Protein AF-A0A358KG56-F1 (afdb_monomer_lite)

Radius of gyration: 12.31 Å; chains: 1; bounding box: 30×24×28 Å

pLDDT: mean 82.14, std 11.95, range [45.78, 91.88]

Sequence (51 aa):
PPASSNWAKLQERLGTKVTLRYRKGKGSVDIKFFNDEDLQRILETLGVEAD

Foldseek 3Di:
DPPDVVVVVVCVQLVFDWDWDDDPNDIDIDTDDDDVVSVCSVCVVVVHDDD

Structure (mmCIF, N/CA/C/O backbone):
data_AF-A0A358KG56-F1
#
_entry.id   AF-A0A358KG56-F1
#
loop_
_atom_site.group_PDB
_atom_site.id
_atom_site.type_symbol
_atom_site.label_atom_id
_atom_site.label_alt_id
_atom_site.label_comp_id
_atom_site.label_asym_id
_atom_site.label_entity_id
_atom_site.label_seq_id
_atom_site.pdbx_PDB_ins_code
_atom_site.Cartn_x
_atom_site.Cartn_y
_atom_site.Cartn_z
_atom_site.occupancy
_atom_site.B_iso_or_equiv
_atom_site.auth_seq_id
_atom_site.auth_comp_id
_atom_site.auth_asym_id
_atom_site.auth_atom_id
_atom_site.pdbx_PDB_model_num
ATOM 1 N N . PRO A 1 1 ? 12.938 5.864 -14.060 1.00 45.78 1 PRO A N 1
ATOM 2 C CA . PRO A 1 1 ? 12.332 5.037 -12.986 1.00 45.78 1 PRO A CA 1
ATOM 3 C C . PRO A 1 1 ? 10.837 5.356 -12.858 1.00 45.78 1 PRO A C 1
ATOM 5 O O . PRO A 1 1 ? 10.510 6.532 -12.719 1.00 45.78 1 PRO A O 1
ATOM 8 N N . PRO A 1 2 ? 9.930 4.374 -12.981 1.00 47.44 2 PRO A N 1
ATOM 9 C CA . PRO A 1 2 ? 8.502 4.640 -13.049 1.00 47.44 2 PRO A CA 1
ATOM 10 C C . PRO A 1 2 ? 7.972 4.939 -11.643 1.00 47.44 2 PRO A C 1
ATOM 12 O O . PRO A 1 2 ? 7.320 4.117 -11.012 1.00 47.44 2 PRO A O 1
ATOM 15 N N . ALA A 1 3 ? 8.256 6.139 -11.144 1.00 50.75 3 ALA A N 1
ATOM 16 C CA . ALA A 1 3 ? 7.448 6.785 -10.121 1.00 50.75 3 ALA A CA 1
ATOM 17 C C . ALA A 1 3 ? 6.215 7.384 -10.819 1.00 50.75 3 ALA A C 1
ATOM 19 O O . ALA A 1 3 ? 6.002 8.591 -10.850 1.00 50.75 3 ALA A O 1
ATOM 20 N N . SER A 1 4 ? 5.455 6.520 -11.489 1.00 57.12 4 SER A N 1
ATOM 21 C CA . SER A 1 4 ? 4.179 6.843 -12.114 1.00 57.12 4 SER A CA 1
ATOM 22 C C . SER A 1 4 ? 3.160 7.033 -10.990 1.00 57.12 4 SER A C 1
ATOM 24 O O . SER A 1 4 ? 3.161 6.251 -10.038 1.00 57.12 4 SER A O 1
ATOM 26 N N . SER A 1 5 ? 2.281 8.031 -11.093 1.00 61.75 5 SER A N 1
ATOM 27 C CA . SER A 1 5 ? 1.291 8.504 -10.100 1.00 61.75 5 SER A CA 1
ATOM 28 C C . SER A 1 5 ? 0.411 7.455 -9.393 1.00 61.75 5 SER A C 1
ATOM 30 O O . SER A 1 5 ? -0.379 7.800 -8.518 1.00 61.75 5 SER A O 1
ATOM 32 N N . ASN A 1 6 ? 0.520 6.179 -9.750 1.00 69.00 6 ASN A N 1
ATOM 33 C CA . ASN A 1 6 ? -0.244 5.071 -9.193 1.00 69.00 6 ASN A CA 1
ATOM 34 C C . ASN A 1 6 ? 0.376 4.505 -7.903 1.00 69.00 6 ASN A C 1
ATOM 36 O O . ASN A 1 6 ? -0.349 3.954 -7.083 1.00 69.00 6 ASN A O 1
ATOM 40 N N . TRP A 1 7 ? 1.687 4.672 -7.681 1.00 72.25 7 TRP A N 1
ATOM 41 C CA . TRP A 1 7 ? 2.346 4.184 -6.460 1.00 72.25 7 TRP A CA 1
ATOM 42 C C . TRP A 1 7 ? 1.950 4.978 -5.212 1.00 72.25 7 TRP A C 1
ATOM 44 O O . TRP A 1 7 ? 1.621 4.396 -4.181 1.00 72.25 7 TRP A O 1
ATOM 54 N N . ALA A 1 8 ? 1.917 6.309 -5.329 1.00 74.50 8 ALA A N 1
ATOM 55 C CA . ALA A 1 8 ? 1.479 7.185 -4.245 1.00 74.50 8 ALA A CA 1
ATOM 56 C C . ALA A 1 8 ? 0.033 6.870 -3.825 1.00 74.50 8 ALA A C 1
ATOM 58 O O . ALA A 1 8 ? -0.247 6.741 -2.638 1.00 74.50 8 ALA A O 1
ATOM 59 N N . LYS A 1 9 ? -0.848 6.621 -4.805 1.00 81.62 9 LYS A N 1
ATOM 60 C CA . LYS A 1 9 ? -2.240 6.209 -4.568 1.00 81.62 9 LYS A CA 1
ATOM 61 C C . LYS A 1 9 ? -2.349 4.865 -3.850 1.00 81.62 9 LYS A C 1
ATOM 63 O O . LYS A 1 9 ? -3.277 4.672 -3.075 1.00 81.62 9 LYS A O 1
ATOM 68 N N . LEU A 1 10 ? -1.431 3.930 -4.105 1.00 80.69 10 LEU A N 1
ATOM 69 C CA . LEU A 1 10 ? -1.418 2.636 -3.423 1.00 80.69 10 LEU A CA 1
ATOM 70 C C . LEU A 1 10 ? -1.054 2.799 -1.941 1.00 80.69 10 LEU A C 1
ATOM 72 O O . LEU A 1 10 ? -1.738 2.251 -1.085 1.00 80.69 10 LEU A O 1
ATOM 76 N N . GLN A 1 11 ? -0.013 3.581 -1.637 1.00 82.88 11 GLN A N 1
ATOM 77 C CA . GLN A 1 11 ? 0.369 3.865 -0.250 1.00 82.88 11 GLN A CA 1
ATOM 78 C C . GLN A 1 11 ? -0.724 4.633 0.505 1.00 82.88 11 GLN A C 1
ATOM 80 O O . GLN A 1 11 ? -0.987 4.326 1.662 1.00 82.88 11 GLN A O 1
ATOM 85 N N . GLU A 1 12 ? -1.377 5.594 -0.155 1.00 83.94 12 GLU A N 1
ATOM 86 C CA . GLU A 1 12 ? -2.498 6.356 0.407 1.00 83.94 12 GLU A CA 1
ATOM 87 C C . GLU A 1 12 ? -3.698 5.453 0.719 1.00 83.94 12 GLU A C 1
ATOM 89 O O . GLU A 1 12 ? -4.222 5.494 1.828 1.00 83.94 12 GLU A O 1
ATOM 94 N N . ARG A 1 13 ? -4.091 4.579 -0.219 1.00 82.75 13 ARG A N 1
ATOM 95 C CA . ARG A 1 13 ? -5.221 3.653 -0.030 1.00 82.75 13 ARG A CA 1
ATOM 96 C C . ARG A 1 13 ? -4.970 2.611 1.052 1.00 82.75 13 ARG A C 1
ATOM 98 O O . ARG A 1 13 ? -5.876 2.311 1.817 1.00 82.75 13 ARG A O 1
ATOM 105 N N . LEU A 1 14 ? -3.758 2.062 1.114 1.00 83.38 14 LEU A N 1
ATOM 106 C CA . LEU A 1 14 ? -3.425 1.035 2.102 1.00 83.38 14 LEU A CA 1
ATOM 107 C C . LEU A 1 14 ? -3.108 1.627 3.482 1.00 83.38 14 LEU A C 1
ATOM 109 O O . LEU A 1 14 ? -3.033 0.881 4.450 1.00 83.38 14 LEU A O 1
ATOM 113 N N . GLY A 1 15 ? -2.892 2.943 3.592 1.00 82.88 15 GLY A N 1
ATOM 114 C CA . GLY A 1 15 ? -2.562 3.604 4.859 1.00 82.88 15 GLY A CA 1
ATOM 115 C C . GLY A 1 15 ? -1.249 3.129 5.488 1.00 82.88 15 GLY A C 1
ATOM 116 O O . GLY A 1 15 ? -0.987 3.409 6.652 1.00 82.88 15 GLY A O 1
ATOM 117 N N . THR A 1 16 ? -0.413 2.415 4.732 1.00 84.19 16 THR A N 1
ATOM 118 C CA . THR A 1 16 ? 0.795 1.778 5.249 1.00 84.19 16 THR A CA 1
ATOM 119 C C . THR A 1 16 ? 1.977 1.877 4.287 1.00 84.19 16 THR A C 1
ATOM 121 O O . THR A 1 16 ? 1.868 2.233 3.108 1.00 84.19 16 THR A O 1
ATOM 124 N N . LYS A 1 17 ? 3.163 1.546 4.797 1.00 86.06 17 LYS A N 1
ATOM 125 C CA . LYS A 1 17 ? 4.392 1.503 4.019 1.00 86.06 17 LYS A CA 1
ATOM 126 C C . LYS A 1 17 ? 4.387 0.300 3.079 1.00 86.06 17 LYS A C 1
ATOM 128 O O . LYS A 1 17 ? 4.520 -0.846 3.509 1.00 86.06 17 LYS A O 1
ATOM 133 N N . VAL A 1 18 ? 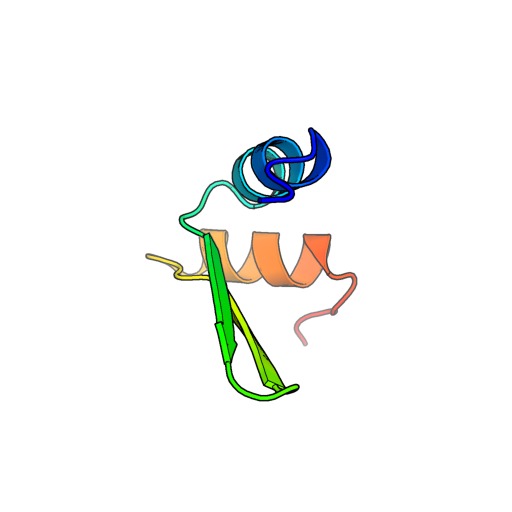4.359 0.597 1.785 1.00 87.62 18 VAL A N 1
ATOM 134 C CA . VAL A 1 18 ? 4.580 -0.372 0.711 1.00 87.62 18 VAL A CA 1
ATOM 135 C C . VAL A 1 18 ? 6.007 -0.209 0.192 1.00 87.62 18 VAL A C 1
ATOM 137 O O . VAL A 1 18 ? 6.528 0.904 0.114 1.00 87.62 18 VAL A O 1
ATOM 140 N N . THR A 1 19 ? 6.676 -1.308 -0.139 1.00 88.50 19 THR A N 1
ATOM 141 C CA . THR A 1 19 ? 7.996 -1.313 -0.783 1.00 88.50 19 THR A CA 1
ATOM 142 C C . THR A 1 19 ? 7.934 -2.155 -2.049 1.00 88.50 19 THR A C 1
ATOM 144 O O . THR A 1 19 ? 7.549 -3.318 -1.997 1.00 88.50 19 THR A O 1
ATOM 147 N N . LEU A 1 20 ? 8.332 -1.581 -3.185 1.00 85.44 20 LEU A N 1
ATOM 148 C CA . LEU A 1 20 ? 8.463 -2.304 -4.447 1.00 85.44 20 LEU A CA 1
ATOM 149 C C . LEU A 1 20 ? 9.934 -2.655 -4.668 1.00 85.44 20 LEU A C 1
ATOM 151 O O . LEU A 1 20 ? 10.795 -1.772 -4.662 1.00 85.44 20 LEU A O 1
ATOM 155 N N . ARG A 1 21 ? 10.235 -3.930 -4.899 1.00 87.81 21 ARG A N 1
ATOM 156 C CA . ARG A 1 21 ? 11.568 -4.374 -5.318 1.00 87.81 21 ARG A CA 1
ATOM 157 C C . ARG A 1 21 ? 11.465 -5.059 -6.666 1.00 87.81 21 ARG A C 1
ATOM 159 O O . ARG A 1 21 ? 10.607 -5.905 -6.871 1.00 87.81 21 ARG A O 1
ATOM 166 N N . TYR A 1 22 ? 12.361 -4.713 -7.582 1.00 87.94 22 TYR A N 1
ATOM 167 C CA . TYR A 1 22 ? 12.465 -5.381 -8.874 1.00 87.94 22 TYR A CA 1
ATOM 168 C C . TYR A 1 22 ? 13.927 -5.702 -9.163 1.00 87.94 22 TYR A C 1
ATOM 170 O O . TYR A 1 22 ? 14.775 -4.809 -9.183 1.00 87.94 22 TYR A O 1
ATOM 178 N N . ARG A 1 23 ? 14.251 -6.983 -9.353 1.00 88.31 23 ARG A N 1
ATOM 179 C CA . ARG A 1 23 ? 15.622 -7.435 -9.608 1.00 88.31 23 ARG A CA 1
ATOM 180 C C . ARG A 1 23 ? 15.629 -8.645 -10.534 1.00 88.31 23 ARG A C 1
ATOM 182 O O . ARG A 1 23 ? 15.019 -9.663 -10.233 1.00 88.31 23 ARG A O 1
ATOM 189 N N . LYS A 1 24 ? 16.380 -8.545 -11.639 1.00 87.50 24 LYS A N 1
ATOM 190 C CA . LYS A 1 24 ? 16.589 -9.630 -12.621 1.00 87.50 24 LYS A CA 1
ATOM 191 C C . LYS A 1 24 ? 15.279 -10.304 -13.082 1.00 87.50 24 LYS A C 1
ATOM 193 O O . LYS A 1 24 ? 15.169 -11.523 -13.051 1.00 87.50 24 LYS A O 1
ATOM 198 N N . GLY A 1 25 ? 14.276 -9.510 -13.459 1.00 91.88 25 GLY A N 1
ATOM 199 C CA . GLY A 1 25 ? 12.984 -10.028 -13.932 1.00 91.88 25 GLY A CA 1
ATOM 200 C C . GLY A 1 25 ? 12.023 -10.486 -12.830 1.00 91.88 25 GLY A C 1
ATOM 201 O O . GLY A 1 25 ? 10.927 -10.938 -13.135 1.00 91.88 25 GLY A O 1
ATOM 202 N N . LYS A 1 26 ? 12.409 -10.371 -11.553 1.00 90.75 26 LYS A N 1
ATOM 203 C CA . LYS A 1 26 ? 11.564 -10.727 -10.409 1.00 90.75 26 LYS A CA 1
ATOM 204 C C . LYS A 1 26 ? 11.123 -9.472 -9.667 1.00 90.75 26 LYS A C 1
ATOM 206 O O . LYS A 1 26 ? 11.972 -8.670 -9.272 1.00 90.75 26 LYS A O 1
ATOM 211 N N . GLY A 1 27 ? 9.815 -9.325 -9.479 1.00 89.19 27 GLY A N 1
ATOM 212 C CA . GLY A 1 27 ? 9.206 -8.274 -8.670 1.00 89.19 27 GLY A CA 1
ATOM 213 C C . GLY A 1 27 ? 8.737 -8.803 -7.318 1.00 89.19 27 GLY A C 1
ATOM 214 O O . GLY A 1 27 ? 8.243 -9.924 -7.240 1.00 89.19 27 GLY A O 1
ATOM 215 N N . SER A 1 28 ? 8.876 -7.999 -6.268 1.00 91.25 28 SER A N 1
ATOM 216 C CA . SER A 1 28 ? 8.177 -8.186 -4.999 1.00 91.25 28 SER A CA 1
ATOM 217 C C . SER A 1 28 ? 7.503 -6.883 -4.584 1.00 91.25 28 SER A C 1
ATOM 219 O O . SER A 1 28 ? 8.044 -5.791 -4.788 1.00 91.25 28 SER A O 1
ATOM 221 N N . VAL A 1 29 ? 6.315 -7.017 -4.005 1.00 88.81 29 VAL A N 1
ATOM 222 C CA . VAL A 1 29 ? 5.615 -5.947 -3.298 1.00 88.81 29 VAL A CA 1
ATOM 223 C C . VAL A 1 29 ? 5.554 -6.381 -1.843 1.00 88.81 29 VAL A C 1
ATOM 225 O O . VAL A 1 29 ? 4.995 -7.427 -1.533 1.00 88.81 29 VAL A O 1
ATOM 228 N N . ASP A 1 30 ? 6.158 -5.596 -0.963 1.00 90.25 30 ASP A N 1
ATOM 229 C CA . ASP A 1 30 ? 6.149 -5.832 0.475 1.00 90.25 30 ASP A CA 1
ATOM 230 C C . ASP A 1 30 ? 5.256 -4.773 1.134 1.00 90.25 30 ASP A C 1
ATOM 232 O O . ASP A 1 30 ? 5.578 -3.582 1.091 1.00 90.25 30 ASP A O 1
ATOM 236 N N . ILE A 1 31 ? 4.145 -5.198 1.739 1.00 89.75 31 ILE A N 1
ATOM 237 C CA . ILE A 1 31 ? 3.235 -4.345 2.513 1.00 89.75 31 ILE A CA 1
ATOM 238 C C . ILE A 1 31 ? 3.475 -4.652 3.993 1.00 89.75 31 ILE A C 1
ATOM 240 O O . ILE A 1 31 ? 3.358 -5.802 4.410 1.00 89.75 31 ILE A O 1
ATOM 244 N N . LYS A 1 32 ? 3.854 -3.648 4.787 1.00 90.25 32 LYS A N 1
ATOM 245 C CA . LYS A 1 32 ? 3.962 -3.797 6.249 1.00 90.25 32 LYS A CA 1
ATOM 246 C C . LYS A 1 32 ? 2.632 -3.413 6.897 1.00 90.25 32 LYS A C 1
ATOM 248 O O . LYS A 1 32 ? 1.951 -2.558 6.360 1.00 90.25 32 LYS A O 1
ATOM 253 N N . PHE A 1 33 ? 2.276 -3.988 8.033 1.00 90.19 33 PHE A N 1
ATOM 254 C CA . PHE A 1 33 ? 1.124 -3.573 8.843 1.00 90.19 33 PHE A CA 1
ATOM 255 C C . PHE A 1 33 ? 1.551 -3.564 10.312 1.00 90.19 33 PHE A C 1
ATOM 257 O O . PHE A 1 33 ? 2.509 -4.262 10.666 1.00 90.19 33 PHE A O 1
ATOM 264 N N . PHE A 1 34 ? 0.919 -2.738 11.144 1.00 88.44 34 PHE A N 1
ATOM 265 C CA . PHE A 1 34 ? 1.327 -2.565 12.543 1.00 88.44 34 PHE A CA 1
ATOM 266 C C . PHE A 1 34 ? 0.302 -3.105 13.542 1.00 88.44 34 PHE A C 1
ATOM 268 O O . PHE A 1 34 ? 0.634 -3.267 14.715 1.00 88.44 34 PHE A O 1
ATOM 275 N N . ASN A 1 35 ? -0.915 -3.389 13.086 1.00 90.56 35 ASN A N 1
ATOM 276 C CA . ASN A 1 35 ? -2.004 -3.957 13.871 1.00 90.56 35 ASN A CA 1
ATOM 277 C C . ASN A 1 35 ? -2.973 -4.733 12.956 1.00 90.56 35 ASN A C 1
ATOM 279 O O . ASN A 1 35 ? -2.801 -4.765 11.734 1.00 90.56 35 ASN A O 1
ATOM 283 N N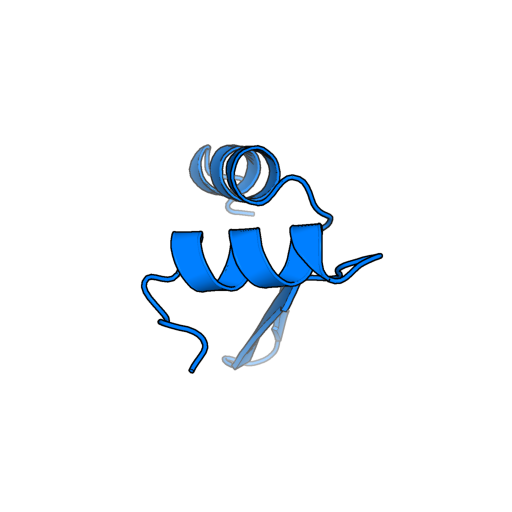 . ASP A 1 36 ? -3.986 -5.350 13.558 1.00 91.44 36 ASP A N 1
ATOM 284 C CA . ASP A 1 36 ? -4.965 -6.167 12.835 1.00 91.44 36 ASP A CA 1
ATOM 285 C C . ASP A 1 36 ? -5.904 -5.326 11.953 1.00 91.44 36 ASP A C 1
ATOM 287 O O . ASP A 1 36 ? -6.316 -5.780 10.890 1.00 91.44 36 ASP A O 1
ATOM 291 N N . GLU A 1 37 ? -6.183 -4.074 12.330 1.00 89.81 37 GLU A N 1
ATOM 292 C CA . GLU A 1 37 ? -7.003 -3.152 11.532 1.00 89.81 37 GLU A CA 1
ATOM 293 C C . GLU A 1 37 ? -6.322 -2.804 10.196 1.00 89.81 37 GLU A C 1
ATOM 295 O O . GLU A 1 37 ? -6.957 -2.815 9.138 1.00 89.81 37 GLU A O 1
ATOM 300 N N . ASP A 1 38 ? -5.012 -2.544 10.227 1.00 89.50 38 ASP A N 1
ATOM 301 C CA . ASP A 1 38 ? -4.191 -2.309 9.041 1.00 89.50 38 ASP A CA 1
ATOM 302 C C . ASP A 1 38 ? -4.227 -3.534 8.120 1.00 89.50 38 ASP A C 1
ATOM 304 O O . ASP A 1 38 ? -4.417 -3.397 6.910 1.00 89.50 38 ASP A O 1
ATOM 308 N N . LEU A 1 39 ? -4.054 -4.734 8.690 1.00 90.69 39 LEU A N 1
ATOM 309 C CA . LEU A 1 39 ? -4.108 -5.990 7.944 1.00 90.69 39 LEU A CA 1
ATOM 310 C C . LEU A 1 39 ? -5.472 -6.169 7.277 1.00 90.69 39 LEU A C 1
ATOM 312 O O . LEU A 1 39 ? -5.534 -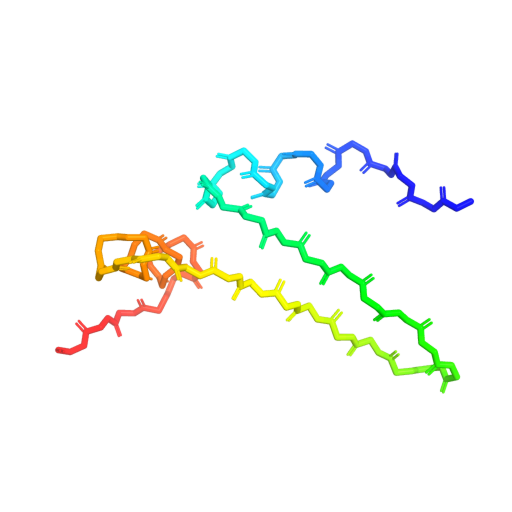6.435 6.077 1.00 90.69 39 LEU A O 1
ATOM 316 N N . GLN A 1 40 ? -6.553 -5.974 8.027 1.00 90.06 40 GLN A N 1
ATOM 317 C CA . GLN A 1 40 ? -7.906 -6.141 7.518 1.00 90.06 40 GLN A CA 1
ATOM 318 C C . GLN A 1 40 ? -8.213 -5.157 6.383 1.00 90.06 40 GLN A C 1
ATOM 320 O O . GLN A 1 40 ? -8.673 -5.574 5.321 1.00 90.06 40 GLN A O 1
ATOM 325 N N . ARG A 1 41 ? -7.829 -3.881 6.520 1.00 87.00 41 ARG A N 1
ATOM 326 C CA . ARG A 1 41 ? -7.959 -2.883 5.443 1.00 87.00 41 ARG A CA 1
ATOM 327 C C . ARG A 1 41 ? -7.186 -3.278 4.185 1.00 87.00 41 ARG A C 1
ATOM 329 O O . ARG A 1 41 ? -7.666 -3.049 3.073 1.00 87.00 41 ARG A O 1
ATOM 336 N N . ILE A 1 42 ? -5.985 -3.844 4.337 1.00 89.00 42 ILE A N 1
ATOM 337 C CA . ILE A 1 42 ? -5.185 -4.336 3.206 1.00 89.00 42 ILE A CA 1
ATOM 338 C C . ILE A 1 42 ? -5.920 -5.476 2.498 1.00 89.00 42 ILE A C 1
ATOM 340 O O . ILE A 1 42 ? -6.031 -5.438 1.274 1.00 89.00 42 ILE A O 1
ATOM 344 N N . LEU A 1 43 ? -6.427 -6.462 3.242 1.00 89.56 43 LEU A N 1
ATOM 345 C CA . LEU A 1 43 ? -7.153 -7.607 2.685 1.00 89.56 43 LEU A CA 1
ATOM 346 C C . LEU A 1 43 ? -8.423 -7.158 1.951 1.00 89.56 43 LEU A C 1
ATOM 348 O O . LEU A 1 43 ? -8.583 -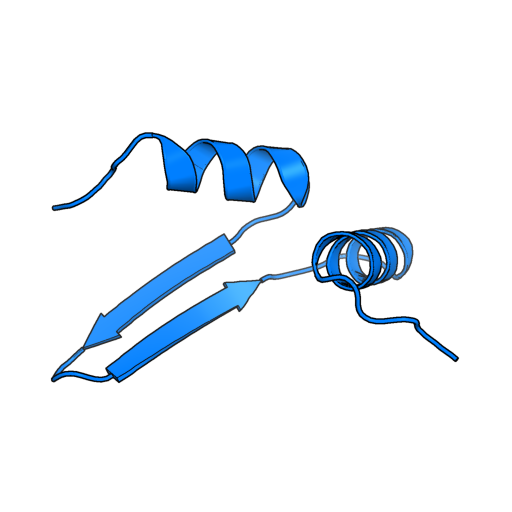7.474 0.772 1.00 89.56 43 LEU A O 1
ATOM 352 N N . GLU A 1 44 ? -9.238 -6.311 2.581 1.00 89.38 44 GLU A N 1
ATOM 353 C CA . GLU A 1 44 ? -10.442 -5.727 1.979 1.00 89.38 44 GLU A CA 1
ATOM 354 C C . GLU A 1 44 ? -10.115 -4.922 0.711 1.00 89.38 44 GLU A C 1
ATOM 356 O O . GLU A 1 44 ? -10.765 -5.080 -0.323 1.00 89.3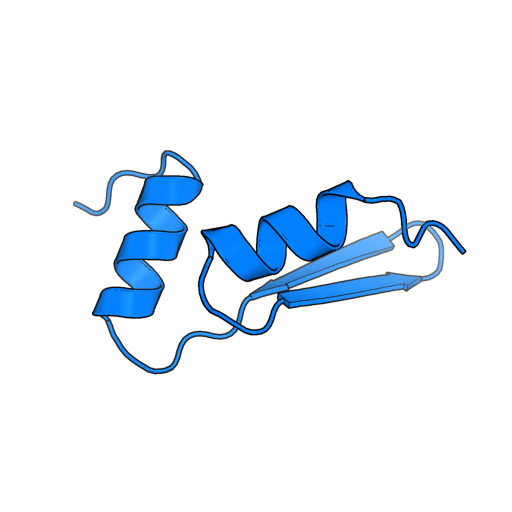8 44 GLU A O 1
ATOM 361 N N . THR A 1 45 ? -9.056 -4.101 0.738 1.00 86.69 45 THR A N 1
ATOM 362 C CA . THR A 1 45 ? -8.607 -3.323 -0.435 1.00 86.69 45 THR A CA 1
ATOM 363 C C . THR A 1 45 ? -8.149 -4.224 -1.586 1.00 86.69 45 THR A C 1
ATOM 365 O O . THR A 1 45 ? -8.264 -3.841 -2.753 1.00 86.69 45 THR A O 1
ATOM 368 N N . LEU A 1 46 ? -7.624 -5.411 -1.276 1.00 87.56 46 LEU A N 1
ATOM 369 C CA . LEU A 1 46 ? -7.229 -6.423 -2.256 1.00 87.56 46 LEU A CA 1
ATOM 370 C C . LEU A 1 46 ? -8.393 -7.333 -2.684 1.00 87.56 46 LEU A C 1
ATOM 372 O O . LEU A 1 46 ? -8.192 -8.179 -3.555 1.00 87.56 46 LEU A O 1
ATOM 376 N N . GLY A 1 47 ? -9.593 -7.149 -2.123 1.00 87.69 47 GLY A N 1
ATOM 377 C CA . GLY A 1 47 ? -10.760 -7.990 -2.393 1.00 87.69 47 GLY A CA 1
ATOM 378 C C . GLY A 1 47 ? -10.628 -9.405 -1.829 1.00 87.69 47 GLY A C 1
ATOM 379 O O . GLY A 1 47 ? -11.226 -10.332 -2.368 1.00 87.69 47 GLY A O 1
ATOM 380 N N . VAL A 1 48 ? -9.805 -9.582 -0.795 1.00 87.50 48 VAL A N 1
ATOM 381 C CA . VAL A 1 48 ? -9.662 -10.844 -0.069 1.00 87.50 48 VAL A CA 1
ATOM 382 C C . VAL A 1 48 ? -10.569 -10.774 1.151 1.00 87.50 48 VAL A C 1
ATOM 384 O O . VAL A 1 48 ? -10.354 -9.941 2.029 1.00 87.50 48 VAL A O 1
ATOM 387 N N . GLU A 1 49 ? -11.579 -11.637 1.201 1.00 77.56 49 GLU A N 1
ATOM 388 C CA . GLU A 1 49 ? -12.389 -11.807 2.406 1.00 77.56 49 GLU A CA 1
ATOM 389 C C . GLU A 1 49 ? -11.562 -12.564 3.451 1.00 77.56 49 GLU A C 1
ATOM 391 O O . GLU A 1 49 ? -10.971 -13.607 3.160 1.00 77.56 49 GLU A O 1
ATOM 396 N N . ALA A 1 50 ? -11.462 -11.994 4.649 1.00 62.47 50 ALA A N 1
ATOM 397 C CA . ALA A 1 50 ? -10.962 -12.707 5.813 1.00 62.47 50 ALA A CA 1
ATOM 398 C C . ALA A 1 50 ? -12.144 -13.479 6.421 1.00 62.47 50 ALA A C 1
ATOM 400 O O . ALA A 1 50 ? -13.137 -12.849 6.785 1.00 62.47 50 ALA A O 1
ATOM 401 N N . ASP A 1 51 ? -12.047 -14.812 6.461 1.00 61.84 51 ASP A N 1
ATOM 402 C CA . ASP A 1 51 ? -12.975 -15.692 7.196 1.00 61.84 51 ASP A CA 1
ATOM 403 C C . ASP A 1 51 ? -12.950 -15.426 8.714 1.00 61.84 51 ASP A C 1
ATOM 405 O O . ASP A 1 51 ? -11.845 -15.167 9.257 1.00 61.84 51 ASP A O 1
#

Se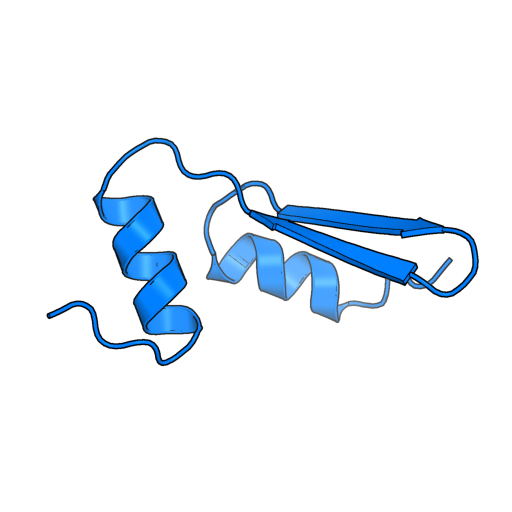condary structure (DSSP, 8-state):
----THHHHHHHHHTS-EEEEEETTEEEEEE--SSHHHHHHHHHHTT----